Protein AF-A0A8J8PJJ8-F1 (afdb_monomer_lite)

Radius of gyration: 16.11 Å; chains: 1; bounding box: 34×31×43 Å

Secondary structure (DSSP, 8-state):
-GGGGGG--HHHHHHHHHH-TTHHHHHHHHHTT--TTHHHHHHHHH---HHHHHHHHHHHHHHHHTT-PPPS--SHHHHHHHHHHHHHHHHHHTT-HHHHHHHHHHHHHHHT---

Foldseek 3Di:
DQLVLVVDDPVRNVVCCVVCVCPLVVCLLVQQQDAPVCLVLCCLLPVDDVVVVVVVVSNNVCCCPVVVRDGHHPDPLSVLNNVLSVQLSVCSSVVVVVSNVVSLVSNCVSSVHSD

pLDDT: mean 95.4, std 2.32, range [85.81, 98.38]

Sequence (115 aa):
GISALDNLSEEEWETFKRNYVYFKHDIERAARFFNWDSFELIKSIWNVNNEIIDEIKKDVNYAQDVLGIKVGGSDYESRKHILLSSLFLLSLREKIHQESKKYLYEMALIRRSLG

Structure (mmCIF, N/CA/C/O backbone):
data_AF-A0A8J8PJJ8-F1
#
_entry.id   AF-A0A8J8PJJ8-F1
#
loop_
_atom_site.group_PDB
_atom_site.id
_atom_site.type_symbol
_atom_site.label_atom_id
_atom_site.label_alt_id
_atom_site.label_comp_id
_atom_site.label_asym_id
_atom_site.label_entity_id
_atom_site.label_seq_id
_atom_site.pdbx_PDB_ins_code
_atom_site.Cartn_x
_atom_site.Cartn_y
_atom_site.Cartn_z
_atom_site.occupancy
_atom_site.B_iso_or_equiv
_atom_site.auth_seq_id
_atom_site.auth_comp_id
_atom_site.auth_asym_id
_atom_site.auth_atom_id
_atom_site.pdbx_PDB_model_num
ATOM 1 N N . GLY A 1 1 ? -4.728 -7.364 8.928 1.00 88.56 1 GLY A N 1
ATOM 2 C CA . GLY A 1 1 ? -4.085 -6.095 9.301 1.00 88.56 1 GLY A CA 1
ATOM 3 C C . GLY A 1 1 ? -5.101 -5.210 9.980 1.00 88.56 1 GLY A C 1
ATOM 4 O O . GLY A 1 1 ? -5.620 -5.616 11.011 1.00 88.56 1 GLY A O 1
ATOM 5 N N . ILE A 1 2 ? -5.401 -4.029 9.435 1.00 92.56 2 ILE A N 1
ATOM 6 C CA . ILE A 1 2 ? -6.306 -3.057 10.079 1.00 92.56 2 ILE A CA 1
ATOM 7 C C . ILE A 1 2 ? -7.720 -3.601 10.334 1.00 92.56 2 ILE A C 1
ATOM 9 O O . ILE A 1 2 ? -8.351 -3.201 11.306 1.00 92.56 2 ILE A O 1
ATOM 13 N N . SER A 1 3 ? -8.189 -4.569 9.540 1.00 95.62 3 SER A N 1
ATOM 14 C CA . SER A 1 3 ? -9.476 -5.238 9.769 1.00 95.62 3 SER A CA 1
ATOM 15 C C . SER A 1 3 ? -9.532 -6.059 11.061 1.00 95.62 3 SER A C 1
ATOM 17 O O . SER A 1 3 ? -10.613 -6.450 11.479 1.00 95.62 3 SER A O 1
ATOM 19 N N . ALA A 1 4 ? -8.404 -6.303 11.736 1.00 94.88 4 ALA A N 1
ATOM 20 C CA . ALA A 1 4 ? -8.404 -6.923 13.060 1.00 94.88 4 ALA A CA 1
ATOM 21 C C . ALA A 1 4 ? -9.075 -6.039 14.125 1.00 94.88 4 ALA A C 1
ATOM 23 O O . ALA A 1 4 ? -9.521 -6.562 15.143 1.00 94.88 4 ALA A O 1
ATOM 24 N N . LEU A 1 5 ? -9.168 -4.725 13.879 1.00 94.06 5 LEU A N 1
ATOM 25 C CA . LEU A 1 5 ? -9.863 -3.781 14.754 1.00 94.06 5 LEU A CA 1
ATOM 26 C C . LEU A 1 5 ? -11.371 -4.066 14.849 1.00 94.06 5 LEU A C 1
ATOM 28 O O . LEU A 1 5 ? -11.981 -3.694 15.842 1.00 94.06 5 LEU A O 1
ATOM 32 N N . ASP A 1 6 ? -11.940 -4.773 13.869 1.00 93.81 6 ASP A N 1
ATOM 33 C CA . ASP A 1 6 ? -13.346 -5.204 13.853 1.00 93.81 6 ASP A CA 1
ATOM 34 C C . ASP A 1 6 ? -13.685 -6.184 14.991 1.00 93.81 6 ASP A C 1
ATOM 36 O O . ASP A 1 6 ? -14.836 -6.325 15.385 1.00 93.81 6 ASP A O 1
ATOM 40 N N . ASN A 1 7 ? -12.673 -6.865 15.541 1.00 95.38 7 ASN A N 1
ATOM 41 C CA . ASN A 1 7 ? -12.853 -7.829 16.628 1.00 95.38 7 ASN A CA 1
ATOM 42 C C . ASN A 1 7 ? -12.795 -7.189 18.022 1.00 95.38 7 ASN A C 1
ATOM 44 O O . ASN A 1 7 ? -12.933 -7.904 19.014 1.00 95.38 7 ASN A O 1
ATOM 48 N N . LEU A 1 8 ? -12.520 -5.885 18.114 1.00 96.38 8 LEU A N 1
ATOM 49 C CA . LEU A 1 8 ? -12.423 -5.200 19.396 1.00 96.38 8 LEU A CA 1
ATOM 50 C C . LEU A 1 8 ? -13.818 -4.961 19.969 1.00 96.38 8 LEU A C 1
ATOM 52 O O . LEU A 1 8 ? -14.728 -4.502 19.279 1.00 96.38 8 LEU A O 1
ATOM 56 N N . SER A 1 9 ? -13.967 -5.220 21.262 1.00 97.38 9 SER A N 1
ATOM 57 C CA . SER A 1 9 ? -15.095 -4.696 22.025 1.00 97.38 9 SER A CA 1
ATOM 58 C C . SER A 1 9 ? -15.054 -3.165 22.079 1.00 97.38 9 SER A C 1
ATOM 60 O O . SER A 1 9 ? -14.019 -2.540 21.839 1.00 97.38 9 SER A O 1
ATOM 62 N N . GLU A 1 10 ? -16.169 -2.540 22.457 1.00 96.12 10 GLU A N 1
ATOM 63 C CA . GLU A 1 10 ? -16.245 -1.078 22.576 1.00 96.12 10 GLU A CA 1
ATOM 64 C C . GLU A 1 10 ? -15.195 -0.514 23.554 1.00 96.12 10 GLU A C 1
ATOM 66 O O . GLU A 1 10 ? -14.558 0.501 23.283 1.00 96.12 10 GLU A O 1
ATOM 71 N N . GLU A 1 11 ? -14.952 -1.198 24.678 1.00 97.69 11 GLU A N 1
ATOM 72 C CA . GLU A 1 11 ? -13.956 -0.767 25.668 1.00 97.69 11 GLU A CA 1
ATOM 73 C C . GLU A 1 11 ? -12.525 -0.834 25.111 1.00 97.69 11 GLU A C 1
ATOM 75 O O . GLU A 1 11 ? -11.711 0.076 25.323 1.00 97.69 11 GLU A O 1
ATOM 80 N N . GLU A 1 12 ? -12.216 -1.892 24.362 1.00 98.06 12 GLU A N 1
ATOM 81 C CA . GLU A 1 12 ? -10.928 -2.049 23.691 1.00 98.06 12 GLU A CA 1
ATOM 82 C C . GLU A 1 12 ? -10.759 -1.019 22.570 1.00 98.06 12 GLU A C 1
ATOM 84 O O . GLU A 1 12 ? -9.677 -0.449 22.421 1.00 98.06 12 GLU A O 1
ATOM 89 N N . TRP A 1 13 ? -11.829 -0.718 21.829 1.00 95.50 13 TRP A N 1
ATOM 90 C CA . TRP A 1 13 ? -11.846 0.308 20.791 1.00 95.50 13 TRP A CA 1
ATOM 91 C C . TRP A 1 13 ? -11.585 1.707 21.356 1.00 95.50 13 TRP A C 1
ATOM 93 O O . TRP A 1 13 ? -10.736 2.443 20.844 1.00 95.50 13 TRP A O 1
ATOM 103 N N . GLU A 1 14 ? -12.253 2.076 22.449 1.00 95.94 14 GLU A N 1
ATOM 104 C CA . GLU A 1 14 ? -12.012 3.350 23.132 1.00 95.94 14 GLU A CA 1
ATOM 105 C C . GLU A 1 14 ? -10.593 3.433 23.696 1.00 95.94 14 GLU A C 1
ATOM 107 O O . GLU A 1 14 ? -9.912 4.458 23.576 1.00 95.94 14 GLU A O 1
ATOM 112 N N . THR A 1 15 ? -10.095 2.329 24.253 1.00 97.56 15 THR A N 1
ATOM 113 C CA . THR A 1 15 ? -8.714 2.245 24.729 1.00 97.56 15 THR A CA 1
ATOM 114 C C . THR A 1 15 ? -7.720 2.401 23.578 1.00 97.56 15 THR A C 1
ATOM 116 O O . THR A 1 15 ? -6.752 3.152 23.716 1.00 97.56 15 THR A O 1
ATOM 119 N N . PHE A 1 16 ? -7.960 1.769 22.428 1.00 96.31 16 PHE A N 1
ATOM 120 C CA . PHE A 1 16 ? -7.136 1.915 21.229 1.00 96.31 16 PHE A CA 1
ATOM 121 C C . PHE A 1 16 ? -7.096 3.371 20.752 1.00 96.31 16 PHE A C 1
ATOM 123 O O . PHE A 1 16 ? -6.010 3.945 20.640 1.00 96.31 16 PHE A O 1
ATOM 130 N N . LYS A 1 17 ? -8.260 4.004 20.554 1.00 94.62 17 LYS A N 1
ATOM 131 C CA . LYS A 1 17 ? -8.356 5.395 20.077 1.00 94.62 17 LYS A CA 1
ATOM 132 C C . LYS A 1 17 ? -7.659 6.384 21.008 1.00 94.62 17 LYS A C 1
ATOM 134 O O . LYS A 1 17 ? -7.023 7.325 20.538 1.00 94.62 17 LYS A O 1
ATOM 139 N N . ARG A 1 18 ? -7.747 6.166 22.324 1.00 96.75 18 ARG A N 1
ATOM 140 C CA . ARG A 1 18 ? -7.093 7.021 23.325 1.00 96.75 18 ARG A CA 1
ATOM 141 C C . ARG A 1 18 ? -5.567 6.930 23.274 1.00 96.75 18 ARG A C 1
ATOM 143 O O . ARG A 1 18 ? -4.902 7.921 23.557 1.00 96.75 18 ARG A O 1
ATOM 150 N N . ASN A 1 19 ? -5.017 5.764 22.940 1.00 97.62 19 ASN A N 1
ATOM 151 C CA . ASN A 1 19 ? -3.570 5.537 22.948 1.00 97.62 19 ASN A CA 1
ATOM 152 C C . ASN A 1 19 ? -2.917 5.780 21.580 1.00 97.62 19 ASN A C 1
ATOM 154 O O . ASN A 1 19 ? -1.814 6.320 21.527 1.00 97.62 19 ASN A O 1
ATOM 158 N N . TYR A 1 20 ? -3.584 5.440 20.474 1.00 96.38 20 TYR A N 1
ATOM 159 C CA . TYR A 1 20 ? -3.076 5.684 19.125 1.00 96.38 20 TYR A CA 1
ATOM 160 C C . TYR A 1 20 ? -3.809 6.849 18.455 1.00 96.38 20 TYR A C 1
ATOM 162 O O . TYR A 1 20 ? -4.530 6.694 17.476 1.00 96.38 20 TYR A O 1
ATOM 170 N N . VAL A 1 21 ? -3.557 8.053 18.962 1.00 95.25 21 VAL A N 1
ATOM 171 C CA . VAL A 1 21 ? -4.255 9.290 18.566 1.00 95.25 21 VAL A CA 1
ATOM 172 C C . VAL A 1 21 ? -4.219 9.559 17.051 1.00 95.25 21 VAL A C 1
ATOM 174 O O . VAL A 1 21 ? -5.196 10.048 16.488 1.00 95.25 21 VAL A O 1
ATOM 177 N N . TYR A 1 22 ? -3.117 9.219 16.373 1.00 96.25 22 TYR A N 1
ATOM 178 C CA . TYR A 1 22 ? -2.911 9.517 14.949 1.00 96.25 22 TYR A CA 1
ATOM 179 C C . TYR A 1 22 ? -3.249 8.372 13.988 1.00 96.25 22 TYR A C 1
ATOM 181 O O . TYR A 1 22 ? -3.071 8.545 12.784 1.00 96.25 22 TYR A O 1
ATOM 189 N N . PHE A 1 23 ? -3.789 7.241 14.462 1.00 95.06 23 PHE A N 1
ATOM 190 C CA . PHE A 1 23 ? -3.971 6.049 13.622 1.00 95.06 23 PHE A CA 1
ATOM 191 C C . PHE A 1 23 ? -4.733 6.353 12.323 1.00 95.06 23 PHE A C 1
ATOM 193 O O . PHE A 1 23 ? -4.317 5.948 11.242 1.00 95.06 23 PHE A O 1
ATOM 200 N N . LYS A 1 24 ? -5.824 7.126 12.404 1.00 94.56 24 LYS A N 1
ATOM 201 C CA . LYS A 1 24 ? -6.634 7.452 11.229 1.00 94.56 24 LYS A CA 1
ATOM 202 C C . LYS A 1 24 ? -5.841 8.285 10.224 1.00 94.56 24 LYS A C 1
ATOM 204 O O . LYS A 1 24 ? -5.892 7.997 9.034 1.00 94.56 24 LYS A O 1
ATOM 209 N N . HIS A 1 25 ? -5.073 9.263 10.707 1.00 95.44 25 HIS A N 1
ATOM 210 C CA . HIS A 1 25 ? -4.221 10.090 9.855 1.00 95.44 25 HIS A CA 1
ATOM 211 C C . HIS A 1 25 ? -3.143 9.257 9.158 1.00 95.44 25 HIS A C 1
ATOM 213 O O . HIS A 1 25 ? -2.915 9.422 7.960 1.00 95.44 25 HIS A O 1
ATOM 219 N N . ASP A 1 26 ? -2.506 8.345 9.889 1.00 95.19 26 ASP A N 1
ATOM 220 C CA . ASP A 1 26 ? -1.447 7.489 9.358 1.00 95.19 26 ASP A CA 1
ATOM 221 C C . ASP A 1 26 ? -1.986 6.572 8.252 1.00 95.19 26 ASP A C 1
ATOM 223 O O . ASP A 1 26 ? -1.399 6.465 7.171 1.00 95.19 26 ASP A O 1
ATOM 227 N N . ILE A 1 27 ? -3.160 5.977 8.478 1.00 95.19 27 ILE A N 1
ATOM 228 C CA . ILE A 1 27 ? -3.815 5.119 7.489 1.00 95.19 27 ILE A CA 1
ATOM 229 C C . ILE A 1 27 ? -4.298 5.933 6.287 1.00 95.19 27 ILE A C 1
ATOM 231 O O . ILE A 1 27 ? -4.081 5.506 5.159 1.00 95.19 27 ILE A O 1
ATOM 235 N N . GLU A 1 28 ? -4.868 7.126 6.477 1.00 95.12 28 GLU A N 1
ATOM 236 C CA . GLU A 1 28 ? -5.221 8.036 5.375 1.00 95.12 28 GLU A CA 1
ATOM 237 C C . GLU A 1 28 ? -3.995 8.408 4.525 1.00 95.12 28 GLU A C 1
ATOM 239 O O . GLU A 1 28 ? -4.053 8.423 3.289 1.00 95.12 28 GLU A O 1
ATOM 244 N N . ARG A 1 29 ? -2.854 8.673 5.173 1.00 94.62 29 ARG A N 1
ATOM 245 C CA . ARG A 1 29 ? -1.588 8.990 4.501 1.00 94.62 29 ARG A CA 1
ATOM 246 C C . ARG A 1 29 ? -1.029 7.821 3.704 1.00 94.62 29 ARG A C 1
ATOM 248 O O . ARG A 1 29 ? -0.439 8.073 2.657 1.00 94.62 29 ARG A O 1
ATOM 255 N N . ALA A 1 30 ? -1.212 6.586 4.157 1.00 94.25 30 ALA A N 1
ATOM 256 C CA . ALA A 1 30 ? -0.811 5.395 3.412 1.00 94.25 30 ALA A CA 1
ATOM 257 C C . ALA A 1 30 ? -1.804 5.064 2.281 1.00 94.25 30 ALA A C 1
ATOM 259 O O . ALA A 1 30 ? -1.402 4.830 1.139 1.00 94.25 30 ALA A O 1
ATOM 260 N N . ALA A 1 31 ? -3.105 5.112 2.575 1.00 95.81 31 ALA A N 1
ATOM 261 C CA . ALA A 1 31 ? -4.191 4.707 1.683 1.00 95.81 31 ALA A CA 1
ATOM 262 C C . ALA A 1 31 ? -4.237 5.507 0.375 1.00 95.81 31 ALA A C 1
ATOM 264 O O . ALA A 1 31 ? -4.616 4.970 -0.668 1.00 95.81 31 ALA A O 1
ATOM 265 N N . ARG A 1 32 ? -3.793 6.771 0.382 1.00 95.81 32 ARG A N 1
ATOM 266 C CA . ARG A 1 32 ? -3.724 7.599 -0.836 1.00 95.81 32 ARG A CA 1
ATOM 267 C C . ARG A 1 32 ? -2.820 7.017 -1.930 1.00 95.81 32 ARG A C 1
ATOM 269 O O . ARG A 1 32 ? -3.008 7.336 -3.098 1.00 95.81 32 ARG A O 1
ATOM 276 N N . PHE A 1 33 ? -1.832 6.201 -1.574 1.00 96.56 33 PHE A N 1
ATOM 277 C CA . PHE A 1 33 ? -0.869 5.632 -2.522 1.00 96.56 33 PHE A CA 1
ATOM 278 C C . PHE A 1 33 ? -1.216 4.201 -2.938 1.00 96.56 33 PHE A C 1
ATOM 280 O O . PHE A 1 33 ? -0.45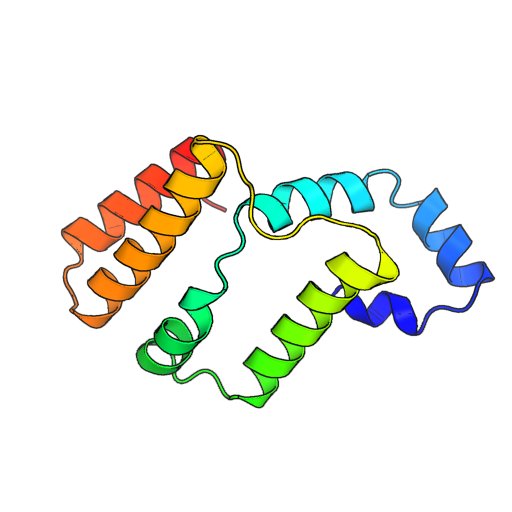5 3.574 -3.676 1.00 96.56 33 PHE A O 1
ATOM 287 N N . PHE A 1 34 ? -2.351 3.686 -2.466 1.00 96.12 34 PHE A N 1
ATOM 288 C CA . PHE A 1 34 ? -2.795 2.334 -2.751 1.00 96.12 34 PHE A CA 1
ATOM 289 C C . PHE A 1 34 ? -3.116 2.142 -4.239 1.00 96.12 34 PHE A C 1
ATOM 291 O O . PHE A 1 34 ? -3.795 2.967 -4.853 1.00 96.12 34 PHE A O 1
ATOM 298 N N . ASN A 1 35 ? -2.644 1.030 -4.802 1.00 95.31 35 ASN A N 1
ATOM 299 C CA . ASN A 1 35 ? -2.835 0.670 -6.201 1.00 95.31 35 ASN A CA 1
ATOM 300 C C . ASN A 1 35 ? -3.609 -0.651 -6.309 1.00 95.31 35 ASN A C 1
ATOM 302 O O . ASN A 1 35 ? -3.033 -1.721 -6.111 1.00 95.31 35 ASN A O 1
ATOM 306 N N . TRP A 1 36 ? -4.891 -0.576 -6.667 1.00 92.06 36 TRP A N 1
ATOM 307 C CA . TRP A 1 36 ? -5.747 -1.750 -6.871 1.00 92.06 36 TRP A CA 1
ATOM 308 C C . TRP A 1 36 ? -5.246 -2.676 -7.983 1.00 92.06 36 TRP A C 1
ATOM 310 O O . TRP A 1 36 ? -5.305 -3.898 -7.844 1.00 92.06 36 TRP A O 1
ATOM 320 N N . ASP A 1 37 ? -4.681 -2.107 -9.046 1.00 89.56 37 ASP A N 1
ATOM 321 C CA . ASP A 1 37 ? -4.223 -2.860 -10.217 1.00 89.56 37 ASP A CA 1
ATOM 322 C C . ASP A 1 37 ? -2.933 -3.647 -9.933 1.00 89.56 37 ASP A C 1
ATOM 324 O O . ASP A 1 37 ? -2.535 -4.522 -10.706 1.00 89.56 37 ASP A O 1
ATOM 328 N N . SER A 1 38 ? -2.275 -3.374 -8.800 1.00 93.75 38 SER A N 1
ATOM 329 C CA . SER A 1 38 ? -1.045 -4.064 -8.410 1.00 93.75 38 SER A CA 1
ATOM 330 C C . SER A 1 38 ? -1.257 -5.543 -8.088 1.00 93.75 38 SER A C 1
ATOM 332 O O . SER A 1 38 ? -0.322 -6.327 -8.246 1.00 93.75 38 SER A O 1
ATOM 334 N N . PHE A 1 39 ? -2.465 -5.951 -7.684 1.00 93.81 39 PHE A N 1
ATOM 335 C CA . PHE A 1 39 ? -2.720 -7.303 -7.184 1.00 93.81 39 PHE A CA 1
ATOM 336 C C . PHE A 1 39 ? -2.392 -8.405 -8.191 1.00 93.81 39 PHE A C 1
ATOM 338 O O . PHE A 1 39 ? -1.737 -9.386 -7.841 1.00 93.81 39 PHE A O 1
ATOM 345 N N . GLU A 1 40 ? -2.787 -8.240 -9.450 1.00 90.44 40 GLU A N 1
ATOM 346 C CA . GLU A 1 40 ? -2.496 -9.242 -10.480 1.00 90.44 40 GLU A CA 1
ATOM 347 C C . GLU A 1 40 ? -0.995 -9.308 -10.797 1.00 90.44 40 GLU A C 1
ATOM 349 O O . GLU A 1 40 ? -0.435 -10.386 -11.009 1.00 90.44 40 GLU A O 1
ATOM 354 N N . LEU A 1 41 ? -0.300 -8.169 -10.732 1.00 93.19 41 LEU A N 1
ATOM 355 C CA . LEU A 1 41 ? 1.142 -8.119 -10.951 1.00 93.19 41 LEU A CA 1
ATOM 356 C C . LEU A 1 41 ? 1.906 -8.783 -9.802 1.00 93.19 41 LEU A C 1
ATOM 358 O O . LEU A 1 41 ? 2.769 -9.620 -10.068 1.00 93.19 41 LEU A O 1
ATOM 362 N N . ILE A 1 42 ? 1.579 -8.487 -8.541 1.00 93.94 42 ILE A N 1
ATOM 363 C CA . ILE A 1 42 ? 2.290 -9.075 -7.394 1.00 93.94 42 ILE A CA 1
ATOM 364 C C . ILE A 1 42 ? 2.086 -10.591 -7.298 1.00 93.94 42 ILE A C 1
ATOM 366 O O . ILE A 1 42 ? 3.042 -11.302 -6.985 1.00 93.94 42 ILE A O 1
ATOM 370 N N . LYS A 1 43 ? 0.895 -11.104 -7.650 1.00 92.44 43 LYS A N 1
ATOM 371 C CA . LYS A 1 43 ? 0.653 -12.549 -7.792 1.00 92.44 43 LYS A CA 1
ATOM 372 C C . LYS A 1 43 ? 1.618 -13.160 -8.803 1.00 92.44 43 LYS A C 1
ATOM 374 O O . LYS A 1 43 ? 2.282 -14.143 -8.497 1.00 92.44 43 LYS A O 1
ATOM 379 N N . SER A 1 44 ? 1.738 -12.545 -9.981 1.00 89.56 44 SER A N 1
ATOM 380 C CA . SER A 1 44 ? 2.589 -13.064 -11.059 1.00 89.56 44 SER A CA 1
ATOM 381 C C . SER A 1 44 ? 4.089 -13.005 -10.744 1.00 89.56 44 SER A C 1
ATOM 383 O O . SER A 1 44 ? 4.832 -13.898 -11.138 1.00 89.56 44 SER A O 1
ATOM 385 N N . ILE A 1 45 ? 4.542 -11.968 -10.033 1.00 93.25 45 ILE A N 1
ATOM 386 C CA . ILE A 1 45 ? 5.967 -11.726 -9.761 1.00 93.25 45 ILE A CA 1
ATOM 387 C C . ILE A 1 45 ? 6.462 -12.565 -8.580 1.00 93.25 45 ILE A C 1
ATOM 389 O O . ILE A 1 45 ? 7.561 -13.115 -8.638 1.00 93.25 45 ILE A O 1
ATOM 393 N N . TRP A 1 46 ? 5.674 -12.646 -7.506 1.00 93.38 46 TRP A N 1
ATOM 394 C CA . TRP A 1 46 ? 6.097 -13.236 -6.230 1.00 93.38 46 TRP A CA 1
ATOM 395 C C . TRP A 1 46 ? 5.307 -14.480 -5.825 1.00 93.38 46 TRP A C 1
ATOM 397 O O . TRP A 1 46 ? 5.520 -14.995 -4.731 1.00 93.38 46 TRP A O 1
ATOM 407 N N . ASN A 1 47 ? 4.420 -14.980 -6.689 1.00 92.75 47 ASN A N 1
ATOM 408 C CA . ASN A 1 47 ? 3.574 -16.142 -6.415 1.00 92.75 47 ASN A CA 1
ATOM 409 C C . ASN A 1 47 ? 2.744 -15.983 -5.125 1.00 92.75 47 ASN A C 1
ATOM 411 O O . ASN A 1 47 ? 2.615 -16.908 -4.324 1.00 92.75 47 ASN A O 1
ATOM 415 N N . VAL A 1 48 ? 2.216 -14.774 -4.901 1.00 93.88 48 VAL A N 1
ATOM 416 C CA . VAL A 1 48 ? 1.363 -14.467 -3.744 1.00 93.88 48 VAL A CA 1
ATOM 417 C C . VAL A 1 48 ? 0.042 -15.230 -3.872 1.00 93.88 48 VAL A C 1
ATOM 419 O O . VAL A 1 48 ? -0.631 -15.125 -4.897 1.00 93.88 48 VAL A O 1
ATOM 422 N N . ASN A 1 49 ? -0.339 -15.980 -2.832 1.00 94.12 49 ASN A N 1
ATOM 423 C CA . ASN A 1 49 ? -1.596 -16.733 -2.812 1.00 94.12 49 ASN A CA 1
ATOM 424 C C . ASN A 1 49 ? -2.816 -15.789 -2.830 1.00 94.12 49 ASN A C 1
ATOM 426 O O . ASN A 1 49 ? -2.776 -14.697 -2.263 1.00 94.12 49 ASN A O 1
ATOM 430 N N . ASN A 1 50 ? -3.923 -16.239 -3.424 1.00 94.06 50 ASN A N 1
ATOM 431 C CA . ASN A 1 50 ? -5.196 -15.518 -3.427 1.00 94.06 50 ASN A CA 1
ATOM 432 C C . ASN A 1 50 ? -5.702 -15.225 -2.009 1.00 94.06 50 ASN A C 1
ATOM 434 O O . ASN A 1 50 ? -6.194 -14.129 -1.784 1.00 94.06 50 ASN A O 1
ATOM 438 N N . GLU A 1 51 ? -5.492 -16.133 -1.052 1.00 95.56 51 GLU A N 1
ATOM 439 C CA . GLU A 1 51 ? -5.860 -15.916 0.357 1.00 95.56 51 GLU A CA 1
ATOM 440 C C . GLU A 1 51 ? -5.228 -14.637 0.926 1.00 95.56 51 GLU A C 1
ATOM 442 O O . GLU A 1 51 ? -5.915 -13.815 1.523 1.00 95.56 51 GLU A O 1
ATOM 447 N N . ILE A 1 52 ? -3.939 -14.403 0.652 1.00 94.62 52 ILE A N 1
ATOM 448 C CA . ILE A 1 52 ? -3.224 -13.198 1.103 1.00 94.62 52 ILE A CA 1
ATOM 449 C C . ILE A 1 52 ? -3.798 -11.948 0.426 1.00 94.62 52 ILE A C 1
ATOM 451 O O . ILE A 1 52 ? -3.949 -10.900 1.050 1.00 94.62 52 ILE A O 1
ATOM 455 N N . ILE A 1 53 ? -4.127 -12.041 -0.863 1.00 95.12 53 ILE A N 1
ATOM 456 C CA . ILE A 1 53 ? -4.728 -10.928 -1.605 1.00 95.12 53 ILE A CA 1
ATOM 457 C C . ILE A 1 53 ? -6.104 -10.585 -1.036 1.00 95.12 53 ILE A C 1
ATOM 459 O O . ILE A 1 53 ? -6.427 -9.407 -0.892 1.00 95.12 53 ILE A O 1
ATOM 463 N N . ASP A 1 54 ? -6.896 -11.591 -0.687 1.00 95.56 54 ASP A N 1
ATOM 464 C CA . ASP A 1 54 ? -8.222 -11.407 -0.109 1.00 95.56 54 ASP A CA 1
ATOM 465 C C . ASP A 1 54 ? -8.143 -10.829 1.312 1.00 95.56 54 ASP A C 1
ATOM 467 O O . ASP A 1 54 ? -8.931 -9.943 1.650 1.00 95.56 54 ASP A O 1
ATOM 471 N N . GLU A 1 55 ? -7.138 -11.207 2.109 1.00 95.94 55 GLU A N 1
ATOM 472 C CA . GLU A 1 55 ? -6.846 -10.558 3.394 1.00 95.94 55 GLU A CA 1
ATOM 473 C C . GLU A 1 55 ? -6.476 -9.076 3.232 1.00 95.94 55 GLU A C 1
ATOM 475 O O . GLU A 1 55 ? -6.995 -8.226 3.961 1.00 95.94 55 GLU A O 1
ATOM 480 N N . ILE A 1 56 ? -5.639 -8.729 2.246 1.00 95.50 56 ILE A N 1
ATOM 481 C CA . ILE A 1 56 ? -5.300 -7.324 1.966 1.00 95.50 56 ILE A CA 1
ATOM 482 C C . ILE A 1 56 ? -6.548 -6.560 1.511 1.00 95.50 56 ILE A C 1
ATOM 484 O O . ILE A 1 56 ? -6.794 -5.449 1.977 1.00 95.50 56 ILE A O 1
ATOM 488 N N . LYS A 1 57 ? -7.376 -7.140 0.636 1.00 95.69 57 LYS A N 1
ATOM 489 C CA . LYS A 1 57 ? -8.642 -6.519 0.215 1.00 95.69 57 LYS A CA 1
ATOM 490 C C . LYS A 1 57 ? -9.579 -6.291 1.395 1.00 95.69 57 LYS A C 1
ATOM 492 O O . LYS A 1 57 ? -10.187 -5.228 1.471 1.00 95.69 57 LYS A O 1
ATOM 497 N N . LYS A 1 58 ? -9.671 -7.244 2.328 1.00 96.81 58 LYS A N 1
ATOM 498 C CA . LYS A 1 58 ? -10.459 -7.090 3.557 1.00 96.81 58 LYS A CA 1
ATOM 499 C C . LYS A 1 58 ? -9.978 -5.892 4.374 1.00 96.81 58 LYS A C 1
ATOM 501 O O . LYS A 1 58 ? -10.799 -5.093 4.814 1.00 96.81 58 LYS A O 1
ATOM 506 N N . ASP A 1 59 ? -8.667 -5.735 4.539 1.00 96.88 59 ASP A N 1
ATOM 507 C CA . ASP A 1 59 ? -8.078 -4.586 5.235 1.00 96.88 59 ASP A CA 1
ATOM 508 C C . ASP A 1 59 ? -8.402 -3.252 4.543 1.00 96.88 59 ASP A C 1
ATOM 510 O O . ASP A 1 59 ? -8.763 -2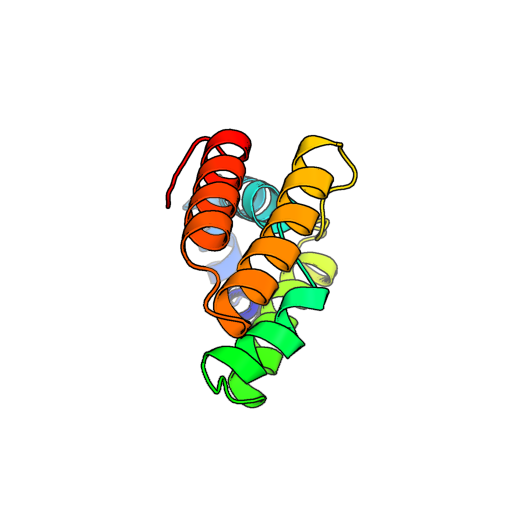.275 5.201 1.00 96.88 59 ASP A O 1
ATOM 514 N N . VAL A 1 60 ? -8.304 -3.211 3.214 1.00 95.81 60 VAL A N 1
ATOM 515 C CA . VAL A 1 60 ? -8.575 -2.002 2.427 1.00 95.81 60 VAL A CA 1
ATOM 516 C C . VAL A 1 60 ? -10.063 -1.635 2.468 1.00 95.81 60 VAL A C 1
ATOM 518 O O . VAL A 1 60 ? -10.397 -0.471 2.689 1.00 95.81 60 VAL A O 1
ATOM 521 N N . ASN A 1 61 ? -10.953 -2.621 2.345 1.00 95.75 61 ASN A N 1
ATOM 522 C CA . ASN A 1 61 ? -12.398 -2.421 2.464 1.00 95.75 61 ASN A CA 1
ATOM 523 C C . ASN A 1 61 ? -12.779 -1.960 3.874 1.00 95.75 61 ASN A C 1
ATOM 525 O O . ASN A 1 61 ? -13.537 -1.010 4.015 1.00 95.75 61 ASN A O 1
ATOM 529 N N . TYR A 1 62 ? -12.192 -2.544 4.923 1.00 96.50 62 TYR A N 1
ATOM 530 C CA . TYR A 1 62 ? -12.412 -2.086 6.297 1.00 96.50 62 TYR A CA 1
ATOM 531 C C . TYR A 1 62 ? -12.025 -0.609 6.476 1.00 96.50 62 TYR A C 1
ATOM 533 O O . TYR A 1 62 ? -12.769 0.172 7.073 1.00 96.50 62 TYR A O 1
ATOM 541 N N . ALA A 1 63 ? -10.889 -0.187 5.909 1.00 96.12 63 ALA A N 1
ATOM 542 C CA . ALA A 1 63 ? -10.490 1.217 5.938 1.00 96.12 63 ALA A CA 1
ATOM 543 C C . ALA A 1 63 ? -11.518 2.130 5.240 1.00 96.12 63 ALA A C 1
ATOM 545 O O . ALA A 1 63 ? -11.829 3.204 5.759 1.00 96.12 63 ALA A O 1
ATOM 546 N N . GLN A 1 64 ? -12.079 1.710 4.104 1.00 95.06 64 GLN A N 1
ATOM 547 C CA . GLN A 1 64 ? -13.096 2.485 3.386 1.00 95.06 64 GLN A CA 1
ATOM 548 C C . GLN A 1 64 ? -14.441 2.518 4.106 1.00 95.06 64 GLN A C 1
ATOM 550 O O . GLN A 1 64 ? -14.963 3.598 4.380 1.00 95.06 64 GLN A O 1
ATOM 555 N N . ASP A 1 65 ? -14.983 1.345 4.406 1.00 95.94 65 ASP A N 1
ATOM 556 C CA . ASP A 1 65 ? -16.386 1.168 4.764 1.00 95.94 65 ASP A CA 1
ATOM 557 C C . ASP A 1 65 ? -16.633 1.429 6.251 1.00 95.94 65 ASP A C 1
ATOM 559 O O . ASP A 1 65 ? -17.668 1.984 6.617 1.00 95.94 65 ASP A O 1
ATOM 563 N N . VAL A 1 66 ? -15.667 1.083 7.110 1.00 94.19 66 VAL A N 1
ATOM 564 C CA . VAL A 1 66 ? -15.790 1.235 8.569 1.00 94.19 66 VAL A CA 1
ATOM 565 C C . VAL A 1 66 ? -15.125 2.521 9.049 1.00 94.19 66 VAL A C 1
ATOM 567 O O . VAL A 1 66 ? -15.705 3.275 9.828 1.00 94.19 66 VAL A O 1
ATOM 570 N N . LEU A 1 67 ? -13.912 2.818 8.571 1.00 93.62 67 LEU A N 1
ATOM 571 C CA . LEU A 1 67 ? -13.162 3.998 9.029 1.00 93.62 67 LEU A CA 1
ATOM 572 C C . LEU A 1 67 ? -13.444 5.266 8.204 1.00 93.62 67 LEU A C 1
ATOM 574 O O . LEU A 1 67 ? -13.044 6.367 8.612 1.00 93.62 67 LEU A O 1
ATOM 578 N N . GLY A 1 68 ? -14.133 5.142 7.065 1.00 95.06 68 GLY A N 1
ATOM 579 C CA . GLY A 1 68 ? -14.447 6.256 6.168 1.00 95.06 68 GLY A CA 1
ATOM 580 C C . GLY A 1 68 ? -13.216 6.842 5.468 1.00 95.06 68 GLY A C 1
ATOM 581 O O . GLY A 1 68 ? -13.200 8.031 5.143 1.00 95.06 68 GLY A O 1
ATOM 582 N N . ILE A 1 69 ? -12.158 6.048 5.294 1.00 95.44 69 ILE A N 1
ATOM 583 C CA . ILE A 1 69 ? -10.888 6.475 4.699 1.00 95.44 69 ILE A CA 1
ATOM 584 C C . ILE A 1 69 ? -10.951 6.306 3.184 1.00 95.44 69 ILE A C 1
ATOM 586 O O . ILE A 1 69 ? -11.276 5.241 2.668 1.00 95.44 69 ILE A O 1
ATOM 590 N N . LYS A 1 70 ? -10.585 7.351 2.439 1.00 92.88 70 LYS A N 1
ATOM 591 C CA . LYS A 1 70 ? -10.488 7.267 0.977 1.00 92.88 70 LYS A CA 1
ATOM 592 C C . LYS A 1 70 ? -9.225 6.512 0.571 1.00 92.88 70 LYS A C 1
ATOM 594 O O . LYS A 1 70 ? -8.115 6.947 0.874 1.00 92.88 70 LYS A O 1
ATOM 599 N N . VAL A 1 71 ? -9.407 5.420 -0.160 1.00 94.00 71 VAL A N 1
ATOM 600 C CA . VAL A 1 71 ? -8.323 4.619 -0.736 1.00 94.00 71 VAL A CA 1
ATOM 601 C C . VAL A 1 71 ? -8.103 5.032 -2.186 1.00 94.00 71 VAL A C 1
ATOM 603 O O . VAL A 1 71 ? -9.053 5.144 -2.958 1.00 94.00 71 VAL A O 1
ATOM 606 N N . GLY A 1 72 ? -6.841 5.247 -2.555 1.00 89.69 72 GLY A N 1
ATOM 607 C CA . GLY A 1 72 ? -6.466 5.812 -3.847 1.00 89.69 72 GLY A CA 1
ATOM 608 C C . GLY A 1 72 ? -6.656 7.330 -3.864 1.00 89.69 72 GLY A C 1
ATOM 609 O O . GLY A 1 72 ? -7.767 7.858 -3.820 1.00 89.69 72 GLY A O 1
ATOM 610 N N . GLY A 1 73 ? -5.548 8.065 -3.901 1.00 89.44 73 GLY A N 1
ATOM 611 C CA . GLY A 1 73 ? -5.563 9.521 -3.877 1.00 89.44 73 GLY A CA 1
ATOM 612 C C . GLY A 1 73 ? -5.907 10.115 -5.242 1.00 89.44 73 GLY A C 1
ATOM 613 O O . GLY A 1 73 ? -5.461 9.645 -6.288 1.00 89.44 73 GLY A O 1
ATOM 614 N N . SER A 1 74 ? -6.699 11.187 -5.235 1.00 90.81 74 SER A N 1
ATOM 615 C CA . SER A 1 74 ? -7.143 11.874 -6.451 1.00 90.81 74 SER A CA 1
ATOM 616 C C . SER A 1 74 ? -6.203 12.987 -6.915 1.00 90.81 74 SER A C 1
ATOM 618 O O . SER A 1 74 ? -6.352 13.464 -8.039 1.00 90.81 74 SER A O 1
ATOM 620 N N . ASP A 1 75 ? -5.271 13.420 -6.066 1.00 95.00 75 ASP A N 1
ATOM 621 C CA . ASP A 1 75 ? -4.296 14.461 -6.381 1.00 95.00 75 ASP A CA 1
ATOM 622 C C . ASP A 1 75 ? -3.159 13.951 -7.281 1.00 95.00 75 ASP A C 1
ATOM 624 O O . ASP A 1 75 ? -2.942 12.747 -7.430 1.00 95.00 75 ASP A O 1
ATOM 628 N N . TYR A 1 76 ? -2.429 14.894 -7.881 1.00 96.75 76 TYR A N 1
ATOM 629 C CA . TYR A 1 76 ? -1.362 14.603 -8.837 1.00 96.75 76 TYR A CA 1
ATOM 630 C C . TYR A 1 76 ? -0.279 13.680 -8.265 1.00 96.75 76 TYR A C 1
ATOM 632 O O . TYR A 1 76 ? 0.076 12.701 -8.915 1.00 96.75 76 TYR A O 1
ATOM 640 N N . GLU A 1 77 ? 0.208 13.949 -7.051 1.00 96.62 77 GLU A N 1
ATOM 641 C CA . GLU A 1 77 ? 1.285 13.165 -6.433 1.00 96.62 77 GLU A CA 1
ATOM 642 C C . GLU A 1 77 ? 0.836 11.727 -6.167 1.00 96.62 77 GLU A C 1
ATOM 644 O O . GLU A 1 77 ? 1.546 10.776 -6.495 1.00 96.62 77 GLU A O 1
ATOM 649 N N . SER A 1 78 ? -0.382 11.550 -5.651 1.00 96.94 78 SER A N 1
ATOM 650 C CA . SER A 1 78 ? -0.964 10.220 -5.441 1.00 96.94 78 SER A CA 1
ATOM 651 C C . SER A 1 78 ? -1.125 9.451 -6.750 1.00 96.94 78 SER A C 1
ATOM 653 O O . SER A 1 78 ? -0.691 8.304 -6.848 1.00 96.94 78 SER A O 1
ATOM 655 N N . ARG A 1 79 ? -1.681 10.087 -7.789 1.00 97.00 79 ARG A N 1
ATOM 656 C CA . ARG A 1 79 ? -1.854 9.462 -9.112 1.00 97.00 79 ARG A CA 1
ATOM 657 C C . ARG A 1 79 ? -0.518 9.124 -9.768 1.00 97.00 79 ARG A C 1
ATOM 659 O O . ARG A 1 79 ? -0.383 8.048 -10.346 1.00 97.00 79 ARG A O 1
ATOM 666 N N . LYS A 1 80 ? 0.473 10.013 -9.654 1.00 97.88 80 LYS A N 1
ATOM 667 C CA . LYS A 1 80 ? 1.836 9.786 -10.145 1.00 97.88 80 LYS A CA 1
ATOM 668 C C . LYS A 1 80 ? 2.460 8.584 -9.438 1.00 97.88 80 LYS A C 1
ATOM 670 O O . LYS A 1 80 ? 2.988 7.707 -10.112 1.00 97.88 80 LYS A O 1
ATOM 675 N N . HIS A 1 81 ? 2.356 8.502 -8.112 1.00 97.62 81 HIS A N 1
ATOM 676 C CA . HIS A 1 81 ? 2.855 7.356 -7.351 1.00 97.62 81 HIS A CA 1
ATOM 677 C C . HIS A 1 81 ? 2.169 6.048 -7.769 1.00 97.62 81 HIS A C 1
ATOM 679 O O . HIS A 1 81 ? 2.851 5.057 -8.012 1.00 97.62 81 HIS A O 1
ATOM 685 N N . ILE A 1 82 ? 0.838 6.033 -7.894 1.00 97.06 82 ILE A N 1
ATOM 686 C CA . ILE A 1 82 ? 0.085 4.843 -8.324 1.00 97.06 82 ILE A CA 1
ATOM 687 C C . ILE A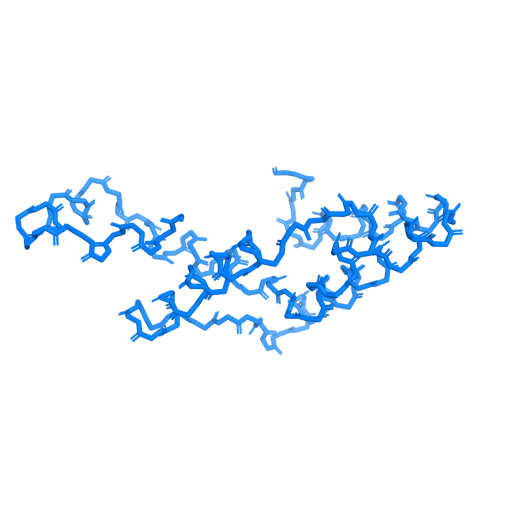 1 82 ? 0.552 4.386 -9.712 1.00 97.06 82 ILE A C 1
ATOM 689 O O . ILE A 1 82 ? 0.899 3.217 -9.880 1.00 97.06 82 ILE A O 1
ATOM 693 N N . LEU A 1 83 ? 0.676 5.301 -10.677 1.00 97.31 83 LEU A N 1
ATOM 694 C CA . LEU A 1 83 ? 1.205 4.984 -12.006 1.00 97.31 83 LEU A CA 1
ATOM 695 C C . LEU A 1 83 ? 2.627 4.407 -11.937 1.00 97.31 83 LEU A C 1
ATOM 697 O O . LEU A 1 83 ? 2.906 3.370 -12.538 1.00 97.31 83 LEU A O 1
ATOM 701 N N . LEU A 1 84 ? 3.521 5.058 -11.189 1.00 97.94 84 LEU A N 1
ATOM 702 C CA . LEU A 1 84 ? 4.895 4.592 -11.010 1.00 97.94 84 LEU A CA 1
ATOM 703 C C . LEU A 1 84 ? 4.951 3.216 -10.345 1.00 97.94 84 LEU A C 1
ATOM 705 O O . LEU A 1 84 ? 5.813 2.421 -10.701 1.00 97.94 84 LEU A O 1
ATOM 709 N N . SER A 1 85 ? 4.025 2.901 -9.439 1.00 97.38 85 SER A N 1
ATOM 710 C CA . SER A 1 85 ? 3.953 1.580 -8.811 1.00 97.38 85 SER A CA 1
ATOM 711 C C . SER A 1 85 ? 3.569 0.488 -9.812 1.00 97.38 85 SER A C 1
ATOM 713 O O . SER A 1 85 ? 4.178 -0.581 -9.808 1.00 97.38 85 SER A O 1
ATOM 715 N N . SER A 1 86 ? 2.649 0.771 -10.742 1.00 97.19 86 SER A N 1
ATOM 716 C CA . SER A 1 86 ? 2.328 -0.147 -11.842 1.00 97.19 86 SER A CA 1
ATOM 717 C C . SER A 1 86 ? 3.527 -0.338 -12.775 1.00 97.19 86 SER A C 1
ATOM 719 O O . SER A 1 86 ? 3.877 -1.470 -13.105 1.00 97.19 86 SER A O 1
ATOM 721 N N . LEU A 1 87 ? 4.207 0.750 -13.158 1.00 97.88 87 LEU A N 1
ATOM 722 C CA . LEU A 1 87 ? 5.409 0.695 -14.003 1.00 97.88 87 LEU A CA 1
ATOM 723 C C . LEU A 1 87 ? 6.566 -0.044 -13.320 1.00 97.88 87 LEU A C 1
ATOM 725 O O . LEU A 1 87 ? 7.263 -0.833 -13.960 1.00 97.88 87 LEU A O 1
ATOM 729 N N . PHE A 1 88 ? 6.748 0.163 -12.017 1.00 97.69 88 PHE A N 1
ATOM 730 C CA . PHE A 1 88 ? 7.712 -0.564 -11.203 1.00 97.69 88 PHE A CA 1
ATOM 731 C C . PHE A 1 88 ? 7.458 -2.067 -11.283 1.00 97.69 88 PHE A C 1
ATOM 733 O O . PHE A 1 88 ? 8.352 -2.802 -11.697 1.00 97.69 88 PHE A O 1
ATOM 740 N N . LEU A 1 89 ? 6.242 -2.519 -10.975 1.00 97.19 89 LEU A N 1
ATOM 741 C CA . LEU A 1 89 ? 5.899 -3.941 -10.998 1.00 97.19 89 LEU A CA 1
ATOM 742 C C . LEU A 1 89 ? 6.036 -4.548 -12.401 1.00 97.19 89 LEU A C 1
ATOM 744 O O . LEU A 1 89 ? 6.620 -5.620 -12.546 1.00 97.19 89 LEU A O 1
ATOM 748 N N . LEU A 1 90 ? 5.585 -3.845 -13.443 1.00 97.25 90 LEU A N 1
ATOM 749 C CA . LEU 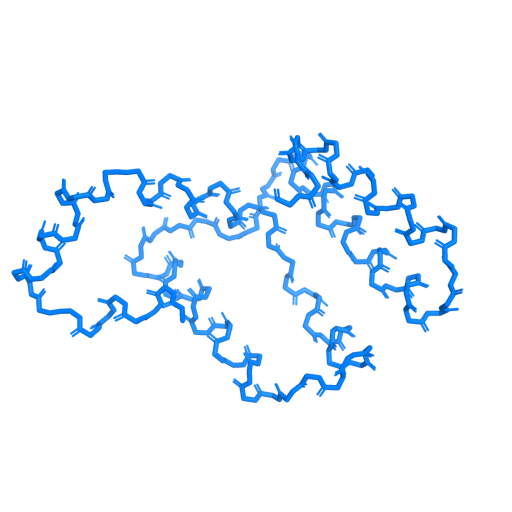A 1 90 ? 5.767 -4.278 -14.831 1.00 97.25 90 LEU A CA 1
ATOM 750 C C . LEU A 1 90 ? 7.252 -4.425 -15.184 1.00 97.25 90 LEU A C 1
ATOM 752 O O . LEU A 1 90 ? 7.674 -5.490 -15.619 1.00 97.25 90 LEU A O 1
ATOM 756 N N . SER A 1 91 ? 8.069 -3.398 -14.938 1.00 97.25 91 SER A N 1
ATOM 757 C CA . SER A 1 91 ? 9.512 -3.461 -15.217 1.00 97.25 91 SER A CA 1
ATOM 758 C C . SER A 1 91 ? 10.213 -4.577 -14.437 1.00 97.25 91 SER A C 1
ATOM 760 O O . SER A 1 91 ? 11.139 -5.198 -14.957 1.00 97.25 91 SER A O 1
ATOM 762 N N . LEU A 1 92 ? 9.752 -4.863 -13.213 1.00 95.94 92 LEU A N 1
ATOM 763 C CA . LEU A 1 92 ? 10.285 -5.930 -12.376 1.00 95.94 92 LEU A CA 1
ATOM 764 C C . LEU A 1 92 ? 9.959 -7.306 -12.970 1.00 95.94 92 LEU A C 1
ATOM 766 O O . LEU A 1 92 ? 10.848 -8.152 -13.068 1.00 95.94 92 LEU A O 1
ATOM 770 N N . ARG A 1 93 ? 8.716 -7.500 -13.433 1.00 95.75 93 ARG A N 1
ATOM 771 C CA . ARG A 1 93 ? 8.271 -8.713 -14.136 1.00 95.75 93 ARG A CA 1
ATOM 772 C C . ARG A 1 93 ? 9.088 -8.968 -15.403 1.00 95.75 93 ARG A C 1
ATOM 774 O O . ARG A 1 93 ? 9.525 -10.092 -15.630 1.00 95.75 93 ARG A O 1
ATOM 781 N N . GLU A 1 94 ? 9.356 -7.918 -16.179 1.00 96.44 94 GLU A N 1
ATOM 782 C CA . GLU A 1 94 ? 10.148 -7.987 -17.416 1.00 96.44 94 GLU A CA 1
ATOM 783 C C . GLU A 1 94 ? 11.676 -7.989 -17.174 1.00 96.44 94 GLU A C 1
ATOM 785 O O . GLU A 1 94 ? 12.459 -8.000 -18.122 1.00 96.44 94 GLU A O 1
ATOM 790 N N . LYS A 1 95 ? 12.131 -7.973 -15.911 1.00 96.38 95 LYS A N 1
ATOM 791 C CA . LYS A 1 95 ? 13.555 -7.940 -15.511 1.00 96.38 95 LYS A CA 1
ATOM 792 C C . LYS A 1 95 ? 14.336 -6.720 -16.037 1.00 96.38 95 LYS A C 1
ATOM 794 O O . LYS A 1 95 ? 15.561 -6.757 -16.166 1.00 96.38 95 LYS A O 1
ATOM 799 N N . ILE A 1 96 ? 13.658 -5.596 -16.273 1.00 98.06 96 ILE A N 1
ATOM 800 C CA . ILE A 1 96 ? 14.259 -4.325 -16.710 1.00 98.06 96 ILE A CA 1
ATOM 801 C C . ILE A 1 96 ? 14.729 -3.537 -15.477 1.00 98.06 96 ILE A C 1
ATOM 803 O O . ILE A 1 96 ? 14.174 -2.505 -15.099 1.00 98.06 96 ILE A O 1
ATOM 807 N N . HIS A 1 97 ? 15.778 -4.037 -14.821 1.00 96.69 97 HIS A N 1
ATOM 808 C CA . HIS A 1 97 ? 16.185 -3.581 -13.486 1.00 96.69 97 HIS A CA 1
ATOM 809 C C . HIS A 1 97 ? 16.524 -2.086 -13.374 1.00 96.69 97 HIS A C 1
ATOM 811 O O . HIS A 1 97 ? 16.333 -1.505 -12.306 1.00 96.69 97 HIS A O 1
ATOM 817 N N . GLN A 1 98 ? 17.041 -1.460 -14.436 1.00 97.81 98 GLN A N 1
ATOM 818 C CA . GLN A 1 98 ? 17.353 -0.025 -14.418 1.00 97.81 98 GLN A CA 1
ATOM 819 C C . GLN A 1 98 ? 16.083 0.825 -14.285 1.00 97.81 98 GLN A C 1
ATOM 821 O O . GLN A 1 98 ? 16.027 1.718 -13.440 1.00 97.81 98 GLN A O 1
ATOM 826 N N . GLU A 1 99 ? 15.036 0.486 -15.039 1.00 98.06 99 GLU A N 1
ATOM 827 C CA . GLU A 1 99 ? 13.737 1.154 -14.940 1.00 98.06 99 GLU A CA 1
ATOM 828 C C . GLU A 1 99 ? 13.069 0.858 -13.592 1.00 98.06 99 GLU A C 1
ATOM 830 O O . GLU A 1 99 ? 12.576 1.776 -12.942 1.00 98.06 99 GLU A O 1
ATOM 835 N N . SER A 1 100 ? 13.152 -0.382 -13.093 1.00 97.38 100 SER A N 1
ATOM 836 C CA . SER A 1 100 ? 12.611 -0.724 -11.770 1.00 97.38 100 SER A CA 1
ATOM 837 C C . SER A 1 100 ? 13.227 0.127 -10.657 1.00 97.38 100 SER A C 1
ATOM 839 O O . SER A 1 100 ? 12.511 0.675 -9.821 1.00 97.38 100 SER A O 1
ATOM 841 N N . LYS A 1 101 ? 14.556 0.291 -10.658 1.00 98.19 101 LYS A N 1
ATOM 842 C CA . LYS A 1 101 ? 15.258 1.143 -9.683 1.00 98.19 101 LYS A CA 1
ATOM 843 C C . LYS A 1 101 ? 14.832 2.604 -9.796 1.00 98.19 101 LYS A C 1
ATOM 845 O O . LYS A 1 101 ? 14.598 3.245 -8.774 1.00 98.19 101 LYS A O 1
ATOM 850 N N . LYS A 1 102 ? 14.703 3.113 -11.023 1.00 98.38 102 LYS A N 1
ATOM 851 C CA . LYS A 1 102 ? 14.255 4.481 -11.292 1.00 98.38 102 LYS A CA 1
ATOM 852 C C . LYS A 1 102 ? 12.842 4.724 -10.762 1.00 98.38 102 LYS A C 1
ATOM 854 O O . LYS A 1 102 ? 12.638 5.682 -10.025 1.00 98.38 102 LYS A O 1
ATOM 859 N N . TYR A 1 103 ? 11.882 3.852 -11.069 1.00 98.38 103 TYR A N 1
ATOM 860 C CA . TYR A 1 103 ? 10.505 4.013 -10.593 1.00 98.38 103 TYR A CA 1
ATOM 861 C C . TYR A 1 103 ? 10.395 3.894 -9.074 1.00 98.38 103 TYR A C 1
ATOM 863 O O . TYR A 1 103 ? 9.680 4.682 -8.458 1.00 98.38 103 TYR A O 1
ATOM 871 N N . LEU A 1 104 ? 11.144 2.975 -8.457 1.00 97.69 104 LEU A N 1
ATOM 872 C CA . LEU A 1 104 ? 11.211 2.862 -7.000 1.00 97.69 104 LEU A CA 1
ATOM 873 C C . LEU A 1 104 ? 11.736 4.151 -6.350 1.00 97.69 104 LEU A C 1
ATOM 875 O O . LEU A 1 104 ? 11.157 4.631 -5.377 1.00 97.69 104 LEU A O 1
ATOM 879 N N . TYR A 1 105 ? 12.802 4.727 -6.907 1.00 98.31 105 TYR A N 1
ATOM 880 C CA . TYR A 1 105 ? 13.373 5.982 -6.426 1.00 98.31 105 TYR A CA 1
ATOM 881 C C . TYR A 1 105 ? 12.395 7.159 -6.568 1.00 98.31 105 TYR A C 1
ATOM 883 O O . TYR A 1 105 ? 12.183 7.901 -5.612 1.00 98.31 105 TYR A O 1
ATOM 891 N N . GLU A 1 106 ? 11.734 7.295 -7.718 1.00 98.38 106 GLU A N 1
ATOM 892 C CA . GLU A 1 106 ? 10.733 8.345 -7.948 1.00 98.38 106 GLU A CA 1
ATOM 893 C C . GLU A 1 106 ? 9.538 8.229 -6.989 1.00 98.38 106 GLU A C 1
ATOM 895 O O . GLU A 1 106 ? 9.098 9.231 -6.426 1.00 98.38 106 GLU A O 1
ATOM 900 N N . MET A 1 107 ? 9.039 7.011 -6.736 1.00 97.81 107 MET A N 1
ATOM 901 C CA . MET A 1 107 ? 8.000 6.785 -5.721 1.00 97.81 107 MET A CA 1
ATOM 902 C C . MET A 1 107 ? 8.462 7.224 -4.329 1.00 97.81 107 MET A C 1
ATOM 904 O O . MET A 1 107 ? 7.702 7.869 -3.602 1.00 97.81 107 MET A O 1
ATOM 908 N N . ALA A 1 108 ?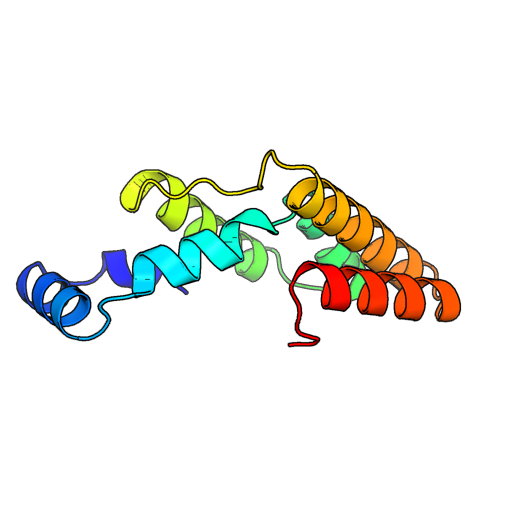 9.712 6.917 -3.971 1.00 97.88 108 ALA A N 1
ATOM 909 C CA . ALA A 1 108 ? 10.290 7.303 -2.691 1.00 97.88 108 ALA A CA 1
ATOM 910 C C . ALA A 1 108 ? 10.381 8.827 -2.527 1.00 97.88 108 ALA A C 1
ATOM 912 O O . ALA A 1 108 ? 10.082 9.338 -1.448 1.00 97.88 108 ALA A O 1
ATOM 913 N N . LEU A 1 109 ? 10.725 9.562 -3.590 1.00 98.06 109 LEU A N 1
ATOM 914 C CA . LEU A 1 109 ? 10.738 11.028 -3.578 1.00 98.06 109 LEU A CA 1
ATOM 915 C C . LEU A 1 109 ? 9.341 11.617 -3.341 1.00 98.06 109 LEU A C 1
ATOM 917 O O . LEU A 1 109 ? 9.202 12.533 -2.530 1.00 98.06 109 LEU A O 1
ATOM 921 N N . ILE A 1 110 ? 8.306 11.063 -3.983 1.00 96.94 110 ILE A N 1
ATOM 922 C CA . ILE A 1 110 ? 6.913 11.523 -3.831 1.00 96.94 110 ILE A CA 1
ATOM 923 C C . ILE A 1 110 ?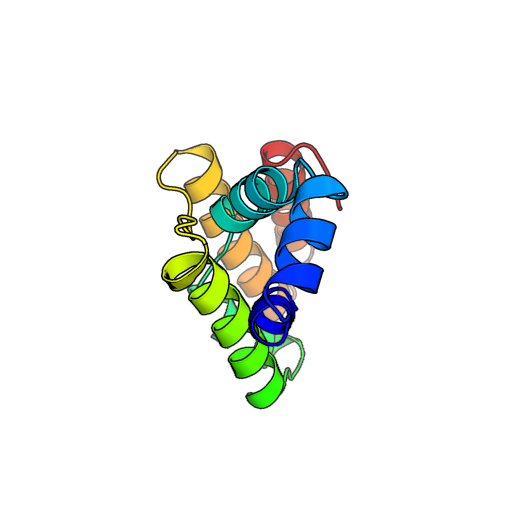 6.443 11.382 -2.381 1.00 96.94 110 ILE A C 1
ATOM 925 O O . ILE A 1 110 ? 5.922 12.329 -1.787 1.00 96.94 110 ILE A O 1
ATOM 929 N N . ARG A 1 111 ? 6.652 10.204 -1.782 1.00 94.69 111 ARG A N 1
ATOM 930 C CA . ARG A 1 111 ? 6.248 9.940 -0.391 1.00 94.69 111 ARG A CA 1
ATOM 931 C C . ARG A 1 111 ? 7.273 10.400 0.649 1.00 94.69 111 ARG A C 1
ATOM 933 O O . ARG A 1 111 ? 7.017 10.273 1.842 1.00 94.69 111 ARG A O 1
ATOM 940 N N . ARG A 1 112 ? 8.408 10.950 0.200 1.00 95.62 112 ARG A N 1
ATOM 941 C CA . ARG A 1 112 ? 9.545 11.426 1.009 1.00 95.62 112 ARG A CA 1
ATOM 942 C C . ARG A 1 112 ? 10.180 10.357 1.907 1.00 95.62 112 ARG A C 1
ATOM 944 O O . ARG A 1 112 ? 10.784 10.693 2.920 1.00 95.62 112 ARG A O 1
ATOM 951 N N . SER A 1 113 ? 10.057 9.086 1.534 1.00 94.44 113 SER A N 1
ATOM 952 C CA . SER A 1 113 ? 10.731 7.969 2.198 1.00 94.44 113 SER A CA 1
ATOM 953 C C . SER A 1 113 ? 10.900 6.779 1.255 1.00 94.44 113 SER A C 1
ATOM 955 O O . SER A 1 113 ? 10.020 6.491 0.439 1.00 94.44 113 SER A O 1
ATOM 957 N N . LEU A 1 114 ? 12.007 6.042 1.392 1.00 91.62 114 LEU A N 1
ATOM 958 C CA . LEU A 1 114 ? 12.199 4.760 0.706 1.00 91.62 114 LEU A CA 1
ATOM 959 C C . LEU A 1 114 ? 11.392 3.631 1.357 1.00 91.62 114 LEU A C 1
ATOM 961 O O . LEU A 1 114 ? 10.990 2.709 0.651 1.00 91.62 114 LEU A O 1
ATOM 965 N N . GLY A 1 115 ? 11.110 3.729 2.654 1.00 85.81 115 GLY A N 1
ATOM 966 C CA . GLY A 1 115 ? 10.360 2.768 3.463 1.00 85.81 115 GLY A CA 1
ATOM 967 C C . GLY A 1 115 ? 9.750 3.467 4.660 1.00 85.81 115 GLY A C 1
ATOM 968 O O . GLY A 1 115 ? 10.464 4.307 5.251 1.00 85.81 115 GLY A O 1
#